Protein AF-A0A835YRD9-F1 (afdb_monomer_lite)

Foldseek 3Di:
DVVVVVVVCVVQVQWDWDQVDPQTDIDGDPQLAFQEKDKAAPPGDDDLVDDDAHQCCVFDVVCVVVRPPSDSVSSVVRNVQSSDPVSVVVTDDDPRIDMHTHHDCPQADPVQCWGCPPVDIDNVCVRNVNDDDDD

InterPro domains:
  IPR013897 Domain of unknown function at the cortex 1 [PF08588] (2-134)

Sequence (135 aa):
LRTGLAVIRRLSPALRDDIPGATPYFMSPLAATVQTLRCDAPGQEVDIASDFTERNAPLHWRFAAAADSGAPAAAAARKRHFNSAAALRECVFAPGAVYTFDFYQHLFDPVSFELQLGVKRLRLADFLNGQPVQV

Organism: NCBI:txid303371

Structure (mmCIF, N/CA/C/O backbone):
data_AF-A0A835YRD9-F1
#
_entry.id   AF-A0A835YRD9-F1
#
loop_
_atom_site.group_PDB
_atom_site.id
_atom_site.type_symbol
_atom_site.label_atom_id
_atom_site.label_alt_id
_atom_site.label_comp_id
_atom_site.label_asym_id
_atom_site.label_entity_id
_atom_site.label_seq_id
_atom_site.pdbx_PDB_ins_code
_atom_site.Cartn_x
_atom_site.Cartn_y
_atom_site.Cartn_z
_atom_site.occupancy
_atom_site.B_iso_or_equiv
_atom_site.auth_seq_id
_atom_site.auth_comp_id
_atom_site.auth_asym_id
_atom_site.auth_atom_id
_atom_site.pdbx_PDB_model_num
ATOM 1 N N . LEU A 1 1 ? -13.140 9.308 21.826 1.00 47.78 1 LEU A N 1
ATOM 2 C CA . LEU A 1 1 ? -13.640 8.741 20.551 1.00 47.78 1 LEU A CA 1
ATOM 3 C C . LEU A 1 1 ? -13.811 9.807 19.463 1.00 47.78 1 LEU A C 1
ATOM 5 O O . LEU A 1 1 ? -12.989 9.827 18.557 1.00 47.78 1 LEU A O 1
ATOM 9 N N . ARG A 1 2 ? -14.762 10.753 19.578 1.00 48.47 2 ARG A N 1
ATOM 10 C CA . ARG A 1 2 ? -15.032 11.782 18.540 1.00 48.47 2 ARG A CA 1
ATOM 11 C C . ARG A 1 2 ? -13.812 12.621 18.113 1.00 48.47 2 ARG A C 1
ATOM 13 O O . ARG A 1 2 ? -13.608 12.833 16.924 1.00 48.47 2 ARG A O 1
ATOM 20 N N . THR A 1 3 ? -12.973 13.046 19.058 1.00 45.59 3 THR A N 1
ATOM 21 C CA . THR A 1 3 ? -11.819 13.923 18.774 1.00 45.59 3 THR A CA 1
ATOM 22 C C . THR A 1 3 ? -10.672 13.202 18.059 1.00 45.59 3 THR A C 1
ATOM 24 O O . THR A 1 3 ? -10.075 13.762 17.148 1.00 45.59 3 THR A O 1
ATOM 27 N N . GLY A 1 4 ? -10.385 11.946 18.424 1.00 47.28 4 GLY A N 1
ATOM 28 C CA . GLY A 1 4 ? -9.352 11.140 17.756 1.00 47.28 4 GLY A CA 1
ATOM 29 C C . GLY A 1 4 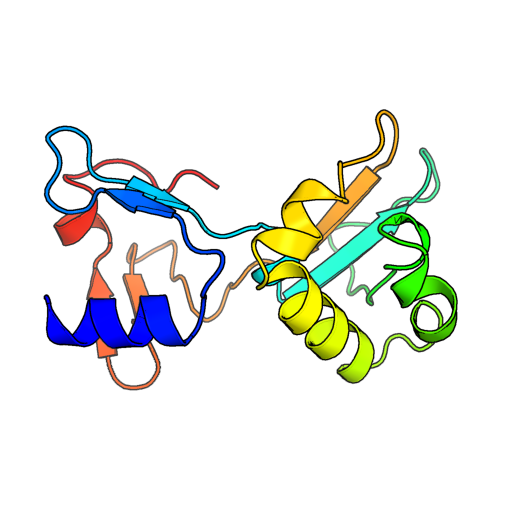? -9.748 10.771 16.328 1.00 47.28 4 GLY A C 1
ATOM 30 O O . GLY A 1 4 ? -8.927 10.829 15.419 1.00 47.28 4 GLY A O 1
ATOM 31 N N . LEU A 1 5 ? -11.036 10.502 16.108 1.00 57.00 5 LEU A N 1
ATOM 32 C CA . LEU A 1 5 ? -11.556 10.190 14.784 1.00 57.00 5 LEU A CA 1
ATOM 33 C C . LEU A 1 5 ? -11.531 11.385 13.830 1.00 57.00 5 LEU A C 1
ATOM 35 O O . LEU A 1 5 ? -11.210 11.236 12.656 1.00 57.00 5 LEU A O 1
ATOM 39 N N . ALA A 1 6 ? -11.805 12.585 14.345 1.00 56.81 6 ALA A N 1
ATOM 40 C CA . ALA A 1 6 ? -11.675 13.816 13.575 1.00 56.81 6 ALA A CA 1
ATOM 41 C C . ALA A 1 6 ? -10.228 14.054 13.104 1.00 56.81 6 ALA A C 1
ATOM 43 O O . ALA A 1 6 ? -10.017 14.533 11.992 1.00 56.81 6 ALA A O 1
ATOM 44 N N . VAL A 1 7 ? -9.231 13.678 13.914 1.00 52.25 7 VAL A N 1
ATOM 45 C CA . VAL A 1 7 ? -7.811 13.748 13.533 1.00 52.25 7 VAL A CA 1
ATOM 46 C C . VAL A 1 7 ? -7.495 12.733 12.435 1.00 52.25 7 VAL A C 1
ATOM 48 O O . VAL A 1 7 ? -6.885 13.102 11.435 1.00 52.25 7 VAL A O 1
ATOM 51 N N . ILE A 1 8 ? -7.967 11.490 12.559 1.00 58.72 8 ILE A N 1
ATOM 52 C CA . ILE A 1 8 ? -7.726 10.446 11.552 1.00 58.72 8 ILE A CA 1
ATOM 53 C C . ILE A 1 8 ? -8.401 10.797 10.215 1.00 58.72 8 ILE A C 1
ATOM 55 O O . ILE A 1 8 ? -7.747 10.746 9.177 1.00 58.72 8 ILE A O 1
ATOM 59 N N . ARG A 1 9 ? -9.659 11.261 10.229 1.00 64.50 9 ARG A N 1
ATOM 60 C CA . ARG A 1 9 ? -10.375 11.737 9.026 1.00 64.50 9 ARG A CA 1
ATOM 61 C C . ARG A 1 9 ? -9.693 12.936 8.360 1.00 64.50 9 ARG A C 1
ATOM 63 O O . ARG A 1 9 ? -9.742 13.081 7.145 1.00 64.50 9 ARG A O 1
ATOM 70 N N . ARG A 1 10 ? -9.036 13.799 9.141 1.00 62.72 10 ARG A N 1
ATOM 71 C CA . ARG A 1 10 ? -8.269 14.939 8.614 1.00 62.72 10 ARG A CA 1
ATOM 72 C C . ARG A 1 10 ? -6.938 14.510 7.991 1.00 62.72 10 ARG A C 1
ATOM 74 O O . ARG A 1 10 ? -6.491 15.140 7.038 1.00 62.72 10 ARG A O 1
ATOM 81 N N . LEU A 1 11 ? -6.312 13.462 8.524 1.00 61.22 11 LEU A N 1
ATOM 82 C CA . LEU A 1 11 ? -5.061 12.901 8.006 1.00 61.22 11 LEU A CA 1
ATOM 83 C C . LEU A 1 11 ? -5.291 11.980 6.804 1.00 61.22 11 LEU A C 1
ATOM 85 O O . LEU A 1 11 ? -4.422 11.883 5.938 1.00 61.22 11 LEU A O 1
ATOM 89 N N . SER A 1 12 ? -6.465 11.354 6.709 1.00 69.12 12 SER A N 1
ATOM 90 C CA . SER A 1 12 ? -6.853 10.535 5.567 1.00 69.12 12 SER A CA 1
ATOM 91 C C . SER A 1 12 ? -8.226 10.926 5.011 1.00 69.12 12 SER A C 1
ATOM 93 O O . SER A 1 12 ? -9.234 10.332 5.379 1.00 69.12 12 SER A O 1
ATOM 95 N N . PRO A 1 13 ? -8.293 11.912 4.095 1.00 75.12 13 PRO A N 1
ATOM 96 C CA . PRO A 1 13 ? -9.543 12.311 3.447 1.00 75.12 13 PRO A CA 1
ATOM 97 C C . PRO A 1 13 ? -10.180 11.209 2.593 1.00 75.12 13 PRO A C 1
ATOM 99 O O . PRO A 1 13 ? -11.364 11.283 2.278 1.00 75.12 13 PRO A O 1
ATOM 102 N N . ALA A 1 14 ? -9.396 10.210 2.180 1.00 79.00 14 ALA A N 1
ATOM 103 C CA . ALA A 1 14 ? -9.886 9.055 1.434 1.00 79.00 14 ALA A CA 1
ATOM 104 C C . ALA A 1 14 ? -10.458 7.938 2.320 1.00 79.00 14 ALA A C 1
ATOM 106 O O . ALA A 1 14 ? -10.951 6.935 1.798 1.00 79.00 14 ALA A O 1
ATOM 107 N N . LEU A 1 15 ? -10.379 8.101 3.638 1.00 76.94 15 LEU A N 1
ATOM 108 C CA . LEU A 1 15 ? -10.911 7.153 4.590 1.00 76.94 15 LEU A CA 1
ATOM 109 C C . LEU A 1 15 ? -12.428 7.000 4.444 1.00 76.94 15 LEU A C 1
ATOM 111 O O . LEU A 1 15 ? -13.162 7.986 4.362 1.00 76.94 15 LEU A O 1
ATOM 115 N N . ARG A 1 16 ? -12.898 5.756 4.487 1.00 77.94 16 ARG A N 1
ATOM 116 C CA . ARG A 1 16 ? -14.316 5.416 4.621 1.00 77.94 16 ARG A CA 1
ATOM 117 C C . ARG A 1 16 ? -14.538 4.752 5.966 1.00 77.94 16 ARG A C 1
ATOM 119 O O . ARG A 1 16 ? -13.829 3.810 6.294 1.00 77.94 16 ARG A O 1
ATOM 126 N N . ASP A 1 17 ? -15.525 5.204 6.723 1.00 74.94 17 ASP A N 1
ATOM 127 C CA . ASP A 1 17 ? -15.824 4.621 8.026 1.00 74.94 17 ASP A CA 1
ATOM 128 C C . ASP A 1 17 ? -17.319 4.704 8.359 1.00 74.94 17 ASP A C 1
ATOM 130 O O . ASP A 1 17 ? -17.990 5.651 7.948 1.00 74.94 17 ASP A O 1
ATOM 134 N N . ASP A 1 18 ? -17.816 3.725 9.112 1.00 73.75 18 ASP A N 1
ATOM 135 C CA . ASP A 1 18 ? -19.139 3.747 9.753 1.00 73.75 18 ASP A CA 1
ATOM 136 C C . ASP A 1 18 ? -19.028 3.265 11.200 1.00 73.75 18 ASP A C 1
ATOM 138 O O . ASP A 1 18 ? -19.591 2.262 11.616 1.00 73.75 18 ASP A O 1
ATOM 142 N N . ILE A 1 19 ? -18.233 3.973 11.993 1.00 66.75 19 ILE A N 1
ATOM 143 C CA . ILE A 1 19 ? -17.941 3.574 13.375 1.00 66.75 19 ILE A CA 1
ATOM 144 C C . ILE A 1 19 ? -19.164 3.556 14.312 1.00 66.75 19 ILE A C 1
ATOM 146 O O . ILE A 1 19 ? -19.184 2.708 15.203 1.00 66.75 19 ILE A O 1
ATOM 150 N N . PRO A 1 20 ? -20.171 4.447 14.195 1.00 69.31 20 PRO A N 1
ATOM 151 C CA . PRO A 1 20 ? -21.369 4.359 15.029 1.00 69.31 20 PRO A CA 1
ATOM 152 C C . PRO A 1 20 ? -22.431 3.388 14.482 1.00 69.31 20 PRO A C 1
ATOM 154 O O . PRO A 1 20 ? -23.469 3.233 15.127 1.00 69.31 20 PRO A O 1
ATOM 157 N N . GLY A 1 21 ? -22.220 2.792 13.304 1.00 71.88 21 GLY A N 1
ATOM 158 C CA . GLY A 1 21 ? -23.165 1.886 12.662 1.00 71.88 21 GLY A CA 1
ATOM 159 C C . GLY A 1 21 ? -23.295 0.532 13.361 1.00 71.88 21 GLY A C 1
ATOM 160 O O . GLY A 1 21 ? -22.486 0.150 14.204 1.00 71.88 21 GLY A O 1
ATOM 161 N N . ALA A 1 22 ? -24.323 -0.230 12.977 1.00 74.06 22 ALA A N 1
ATOM 162 C CA . ALA A 1 22 ? -24.549 -1.585 13.492 1.00 74.06 22 ALA A CA 1
ATOM 163 C C . ALA A 1 22 ? -23.438 -2.575 13.080 1.00 74.06 22 ALA A C 1
ATOM 165 O O . ALA A 1 22 ? -23.234 -3.591 13.742 1.00 74.06 22 ALA A O 1
ATOM 166 N N . THR A 1 23 ? -22.714 -2.265 12.001 1.00 69.69 23 THR A N 1
ATOM 167 C CA . THR A 1 23 ? -21.558 -3.016 11.498 1.00 69.69 23 THR A CA 1
ATOM 168 C C . THR A 1 23 ? -20.377 -2.059 11.337 1.00 69.69 23 THR A C 1
ATOM 170 O O . THR A 1 23 ? -20.170 -1.525 10.242 1.00 69.69 23 THR A O 1
ATOM 173 N N . PRO A 1 24 ? -19.635 -1.779 12.421 1.00 65.31 24 PRO A N 1
ATOM 174 C CA . PRO A 1 24 ? -18.588 -0.778 12.388 1.00 65.31 24 PRO A CA 1
ATOM 175 C C . PRO A 1 24 ? -17.461 -1.182 11.445 1.00 65.31 24 PRO A C 1
ATOM 177 O O . PRO A 1 24 ? -16.935 -2.290 11.530 1.00 65.31 24 PRO A O 1
ATOM 180 N N . TYR A 1 25 ? -17.067 -0.265 10.564 1.00 66.00 25 TYR A N 1
ATOM 181 C CA . TYR A 1 25 ? -15.925 -0.458 9.675 1.00 66.00 25 TYR A CA 1
ATOM 182 C C . TYR A 1 25 ? -15.088 0.810 9.545 1.00 66.00 25 TYR A C 1
ATOM 184 O O . TYR A 1 25 ? -15.551 1.929 9.780 1.00 66.00 25 TYR A O 1
ATOM 192 N N . PHE A 1 26 ? -13.843 0.612 9.127 1.00 68.69 26 PHE A N 1
ATOM 193 C CA . PHE A 1 26 ? -12.888 1.653 8.785 1.00 68.69 26 PHE A CA 1
ATOM 194 C C . PHE A 1 26 ? -12.003 1.119 7.657 1.00 68.69 26 PHE A C 1
ATOM 196 O O . PHE A 1 26 ? -11.381 0.072 7.803 1.00 68.69 26 PHE A O 1
ATOM 203 N N . MET A 1 27 ? -11.959 1.818 6.528 1.00 73.25 27 MET A N 1
ATOM 204 C CA . MET A 1 27 ? -11.244 1.403 5.328 1.00 73.25 27 MET A CA 1
ATOM 205 C C . MET A 1 27 ? -10.449 2.567 4.758 1.00 73.25 27 MET A C 1
ATOM 207 O O . MET A 1 27 ? -11.012 3.594 4.370 1.00 73.25 27 MET A O 1
ATOM 211 N N . SER A 1 28 ? -9.144 2.362 4.639 1.00 79.19 28 SER A N 1
ATOM 212 C CA . SER A 1 28 ? -8.242 3.266 3.932 1.00 79.19 28 SER A CA 1
ATOM 213 C C . SER A 1 28 ? -7.821 2.642 2.605 1.00 79.19 28 SER A C 1
ATOM 215 O O . SER A 1 28 ? -7.691 1.421 2.517 1.00 79.19 28 SER A O 1
ATOM 217 N N . PRO A 1 29 ? -7.545 3.442 1.565 1.00 85.31 29 PRO A N 1
ATOM 218 C CA . PRO A 1 29 ? -6.978 2.905 0.338 1.00 85.31 29 PRO A CA 1
ATOM 219 C C . PRO A 1 29 ? -5.608 2.281 0.616 1.00 85.31 29 PRO A C 1
ATOM 221 O O . PRO A 1 29 ? -4.735 2.924 1.209 1.00 85.31 29 PRO A O 1
ATOM 224 N N . LEU A 1 30 ? -5.392 1.056 0.135 1.00 85.56 30 LEU A N 1
ATOM 225 C CA . LEU A 1 30 ? -4.127 0.331 0.288 1.00 85.56 30 LEU A CA 1
ATOM 226 C C . LEU A 1 30 ? -2.946 1.173 -0.206 1.00 85.56 30 LEU A C 1
ATOM 228 O O . LEU A 1 30 ? -2.007 1.430 0.545 1.00 85.56 30 LEU A O 1
ATOM 232 N N . ALA A 1 31 ? -3.053 1.720 -1.421 1.00 88.06 31 ALA A N 1
ATOM 233 C CA . ALA A 1 31 ? -2.018 2.550 -2.036 1.00 88.06 31 ALA A CA 1
ATOM 234 C C . ALA A 1 31 ? -1.785 3.901 -1.332 1.00 88.06 31 ALA A C 1
ATOM 236 O O . ALA A 1 31 ? -0.795 4.569 -1.623 1.00 88.06 31 ALA A O 1
ATOM 237 N N . ALA A 1 32 ? -2.651 4.309 -0.400 1.00 86.38 32 ALA A N 1
ATOM 238 C CA . ALA A 1 32 ? -2.426 5.467 0.466 1.00 86.38 32 ALA A CA 1
ATOM 239 C C . ALA A 1 32 ? -1.785 5.093 1.814 1.00 86.38 32 ALA A C 1
ATOM 241 O O . ALA A 1 32 ? -1.263 5.963 2.510 1.00 86.38 32 ALA A O 1
ATOM 242 N N . THR A 1 33 ? -1.815 3.809 2.171 1.00 81.81 33 THR A N 1
ATOM 243 C CA . THR A 1 33 ? -1.493 3.318 3.510 1.00 81.81 33 THR A CA 1
ATOM 244 C C . THR A 1 33 ? -0.107 2.665 3.516 1.00 81.81 33 THR A C 1
ATOM 246 O O . THR A 1 33 ? 0.804 3.190 4.152 1.00 81.81 33 THR A O 1
ATOM 249 N N . VAL A 1 34 ? 0.107 1.609 2.728 1.00 86.56 34 VAL A N 1
ATOM 250 C CA . VAL A 1 34 ? 1.336 0.778 2.730 1.00 86.56 34 VAL A CA 1
ATOM 251 C C . VAL A 1 34 ? 2.642 1.583 2.637 1.00 86.56 34 VAL A C 1
ATOM 253 O O . VAL A 1 34 ? 2.705 2.583 1.911 1.00 86.56 34 VAL A O 1
ATOM 256 N N . GLN A 1 35 ? 3.678 1.163 3.372 1.00 85.44 35 GLN A N 1
ATOM 257 C CA . GLN A 1 35 ? 5.028 1.753 3.440 1.00 85.44 35 GLN A CA 1
ATOM 258 C C . GLN A 1 35 ? 5.604 1.883 2.049 1.00 85.44 35 GLN A C 1
ATOM 260 O O . GLN A 1 35 ? 5.830 3.001 1.590 1.00 85.44 35 GLN A O 1
ATOM 265 N N . THR A 1 36 ? 5.718 0.726 1.409 1.00 87.75 36 THR A N 1
ATOM 266 C CA . THR A 1 36 ? 6.281 0.524 0.089 1.00 87.75 36 THR A CA 1
ATOM 267 C C . THR A 1 36 ? 5.233 -0.190 -0.745 1.00 87.75 36 THR A C 1
ATOM 269 O O . THR A 1 36 ? 4.611 -1.139 -0.267 1.00 87.75 36 THR A O 1
ATOM 272 N N . LEU A 1 37 ? 5.008 0.274 -1.973 1.00 89.75 37 LEU A N 1
ATOM 273 C CA . LEU A 1 37 ? 4.175 -0.417 -2.949 1.00 89.75 37 LEU A CA 1
ATOM 274 C C . LEU A 1 37 ? 4.961 -0.621 -4.235 1.00 89.75 37 LEU A C 1
ATOM 276 O O . LEU A 1 37 ? 5.649 0.269 -4.734 1.00 89.75 37 LEU A O 1
ATOM 280 N N . ARG A 1 38 ? 4.824 -1.807 -4.798 1.00 90.06 38 ARG A N 1
ATOM 281 C CA . ARG A 1 38 ? 5.463 -2.192 -6.038 1.00 90.06 38 ARG A CA 1
ATOM 282 C C . ARG A 1 38 ? 4.455 -2.918 -6.913 1.00 90.06 38 ARG A C 1
ATOM 284 O O . ARG A 1 38 ? 3.724 -3.783 -6.444 1.00 90.06 38 ARG A O 1
ATOM 291 N N . CYS A 1 39 ? 4.398 -2.513 -8.176 1.00 91.12 39 CYS A N 1
ATOM 292 C CA . CYS A 1 39 ? 3.599 -3.155 -9.207 1.00 91.12 39 CYS A CA 1
ATOM 293 C C . CYS A 1 39 ? 4.533 -3.739 -10.268 1.00 91.12 39 CYS A C 1
ATOM 295 O O . CYS A 1 39 ? 5.271 -2.993 -10.915 1.00 91.12 39 CYS A O 1
ATOM 297 N N . ASP A 1 40 ? 4.463 -5.050 -10.467 1.00 91.06 40 ASP A N 1
ATOM 298 C CA . ASP A 1 40 ? 5.251 -5.792 -11.447 1.00 91.06 40 ASP A CA 1
ATOM 299 C C . ASP A 1 40 ? 4.342 -6.516 -12.452 1.00 91.06 40 ASP A C 1
ATOM 301 O O . ASP A 1 40 ? 3.156 -6.755 -12.208 1.00 91.06 40 ASP A O 1
ATOM 305 N N . ALA A 1 41 ? 4.908 -6.848 -13.612 1.00 91.50 41 ALA A N 1
ATOM 306 C CA . ALA A 1 41 ? 4.299 -7.814 -14.518 1.00 91.50 41 ALA A CA 1
ATOM 307 C C . ALA A 1 41 ? 4.511 -9.242 -13.970 1.00 91.50 41 ALA A C 1
ATOM 309 O O . ALA A 1 41 ? 5.488 -9.460 -13.251 1.00 91.50 41 ALA A O 1
ATOM 310 N N . PRO A 1 42 ? 3.665 -10.222 -14.331 1.00 94.31 42 PRO A N 1
ATOM 311 C CA . PRO A 1 42 ? 3.863 -11.613 -13.930 1.00 94.31 42 PRO A CA 1
ATOM 312 C C . PRO A 1 42 ? 5.245 -12.140 -14.328 1.00 94.31 42 PRO A C 1
ATOM 314 O O . PRO A 1 42 ? 5.678 -11.957 -15.468 1.00 94.31 42 PRO A O 1
ATOM 317 N N . GLY A 1 43 ? 5.924 -12.803 -13.395 1.00 94.00 43 GLY A N 1
ATOM 318 C CA . GLY A 1 43 ? 7.291 -13.300 -13.548 1.00 94.00 43 GLY A CA 1
ATOM 319 C C . GLY A 1 43 ? 8.377 -12.243 -13.321 1.00 94.00 43 GLY A C 1
ATOM 320 O O . GLY A 1 43 ? 9.555 -12.545 -13.500 1.00 94.00 43 GLY A O 1
ATOM 321 N N . GLN A 1 44 ? 8.007 -11.009 -12.962 1.00 92.00 44 GLN A N 1
ATOM 322 C CA . GLN A 1 44 ? 8.935 -9.929 -12.596 1.00 92.00 44 GLN A CA 1
ATOM 323 C C . GLN A 1 44 ? 8.757 -9.461 -11.148 1.00 92.00 44 GLN A C 1
ATOM 325 O O . GLN A 1 44 ? 9.340 -8.446 -10.759 1.00 92.00 44 GLN A O 1
ATOM 330 N N . GLU A 1 45 ? 7.928 -10.156 -10.372 1.00 91.75 45 GLU A N 1
ATOM 331 C CA . GLU A 1 45 ? 7.737 -9.884 -8.957 1.00 91.75 45 GLU A CA 1
ATOM 332 C C . GLU A 1 45 ? 9.041 -10.012 -8.164 1.00 91.75 45 GLU A C 1
ATOM 334 O O . GLU A 1 45 ? 9.908 -10.842 -8.442 1.00 91.75 45 GLU A O 1
ATOM 339 N N . VAL A 1 46 ? 9.173 -9.154 -7.155 1.00 90.75 46 VAL A N 1
ATOM 340 C CA . VAL A 1 46 ? 10.258 -9.239 -6.178 1.00 90.75 46 VAL A CA 1
ATOM 341 C C . VAL A 1 46 ? 9.986 -10.353 -5.164 1.00 90.75 46 VAL A C 1
ATOM 343 O O . VAL A 1 46 ? 8.831 -10.650 -4.853 1.00 90.75 46 VAL A O 1
ATOM 346 N N . ASP A 1 47 ? 11.049 -10.936 -4.610 1.00 90.69 47 ASP A N 1
ATOM 347 C CA . ASP A 1 47 ? 10.938 -11.839 -3.466 1.00 90.69 47 ASP A CA 1
ATOM 348 C C . ASP A 1 47 ? 10.410 -11.074 -2.242 1.00 90.69 47 ASP A C 1
ATOM 350 O O . ASP A 1 47 ? 11.014 -10.096 -1.797 1.00 90.69 47 ASP A O 1
ATOM 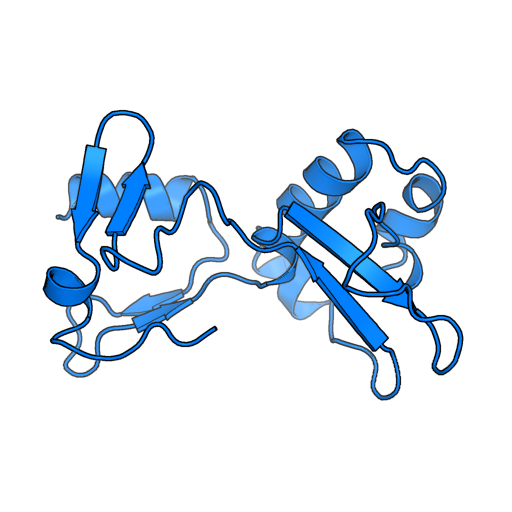354 N N . ILE A 1 48 ? 9.291 -11.536 -1.681 1.00 87.19 48 ILE A N 1
ATOM 355 C CA . ILE A 1 48 ? 8.646 -10.931 -0.508 1.00 87.19 48 ILE A CA 1
ATOM 356 C C . ILE A 1 48 ? 9.502 -11.020 0.762 1.00 87.19 48 ILE A C 1
ATOM 358 O O . ILE A 1 48 ? 9.251 -10.281 1.710 1.00 87.19 48 ILE A O 1
ATOM 362 N N . ALA A 1 49 ? 10.488 -11.923 0.802 1.00 87.00 49 ALA A N 1
ATOM 363 C CA . ALA A 1 49 ? 11.436 -12.032 1.907 1.00 87.00 49 ALA A CA 1
ATOM 364 C C . ALA A 1 49 ? 12.614 -11.048 1.790 1.00 87.00 49 ALA A C 1
ATOM 366 O O . ALA A 1 49 ? 13.442 -10.976 2.698 1.00 87.00 49 ALA A O 1
ATOM 367 N N . SER A 1 50 ? 12.704 -10.306 0.682 1.00 85.62 50 SER A N 1
ATOM 368 C CA . SER A 1 50 ? 13.762 -9.331 0.427 1.00 85.62 50 SER A CA 1
ATOM 369 C C . SER A 1 50 ? 13.290 -7.894 0.642 1.00 85.62 50 SER A C 1
ATOM 371 O O . SER A 1 50 ? 12.102 -7.584 0.537 1.00 85.62 50 SER A O 1
ATOM 373 N N . ASP A 1 51 ? 14.238 -6.994 0.903 1.00 84.62 51 ASP A N 1
ATOM 374 C CA . ASP A 1 51 ? 13.962 -5.562 0.870 1.00 84.62 51 ASP A CA 1
ATOM 375 C C . ASP A 1 51 ? 13.645 -5.125 -0.564 1.00 84.62 51 ASP A C 1
ATOM 377 O O . ASP A 1 51 ? 14.359 -5.459 -1.514 1.00 84.62 51 ASP A O 1
ATOM 381 N N . PHE A 1 52 ? 12.599 -4.317 -0.727 1.00 86.62 52 PHE A N 1
ATOM 382 C CA . PHE A 1 52 ? 12.219 -3.781 -2.028 1.00 86.62 52 PHE A CA 1
ATOM 383 C C . PHE A 1 52 ? 11.856 -2.303 -1.956 1.00 86.62 52 PHE A C 1
ATOM 385 O O . PHE A 1 52 ? 11.502 -1.754 -0.912 1.00 86.62 52 PHE A O 1
ATOM 392 N N . THR A 1 53 ? 11.959 -1.646 -3.107 1.00 86.94 53 THR A N 1
ATOM 393 C CA . THR A 1 53 ? 11.672 -0.224 -3.278 1.00 86.94 53 THR A CA 1
ATOM 394 C C . THR A 1 53 ? 10.403 -0.009 -4.097 1.00 86.94 53 THR A C 1
ATOM 396 O O . THR A 1 53 ? 9.895 -0.911 -4.770 1.00 86.94 53 THR A O 1
ATOM 399 N N . GLU A 1 54 ? 9.879 1.213 -4.022 1.00 87.50 54 GLU A N 1
ATOM 400 C CA . GLU A 1 54 ? 8.686 1.640 -4.751 1.00 87.50 54 GLU A CA 1
ATOM 401 C C . GLU A 1 54 ? 8.807 1.392 -6.263 1.00 87.50 54 GLU A C 1
ATOM 403 O O . GLU A 1 54 ? 9.806 1.768 -6.873 1.00 87.50 54 GLU A O 1
ATOM 408 N N . ARG A 1 55 ? 7.746 0.860 -6.885 1.00 87.94 55 ARG A N 1
ATOM 409 C CA . ARG A 1 55 ? 7.598 0.802 -8.352 1.00 87.94 55 ARG A CA 1
ATOM 410 C C . ARG A 1 55 ? 6.171 1.161 -8.743 1.00 87.94 55 ARG A C 1
ATOM 412 O O . ARG A 1 55 ? 5.301 0.303 -8.882 1.00 87.94 55 ARG A O 1
ATOM 419 N N . ASN A 1 56 ? 5.947 2.460 -8.918 1.00 86.12 56 ASN A N 1
ATOM 420 C CA . ASN A 1 56 ? 4.602 3.028 -9.039 1.00 86.12 56 ASN A CA 1
ATOM 421 C C . ASN A 1 56 ? 4.204 3.443 -10.455 1.00 86.12 56 ASN A C 1
ATOM 423 O O . ASN A 1 56 ? 3.025 3.710 -10.672 1.00 86.12 56 ASN A O 1
ATOM 427 N N . ALA A 1 57 ? 5.136 3.498 -11.417 1.00 83.88 57 ALA A N 1
ATOM 428 C CA . ALA A 1 57 ? 4.813 3.829 -12.814 1.00 83.88 57 ALA A CA 1
ATOM 429 C C . ALA A 1 57 ? 3.628 3.015 -13.351 1.00 83.88 57 ALA A C 1
ATOM 431 O O . ALA A 1 57 ? 2.732 3.621 -13.940 1.00 83.88 57 ALA A O 1
ATOM 432 N N . PRO A 1 58 ? 3.560 1.688 -13.112 1.00 84.06 58 PRO A N 1
ATOM 433 C CA . PRO A 1 58 ? 2.457 0.890 -13.635 1.00 84.06 58 PRO A CA 1
ATOM 434 C C . PRO A 1 58 ? 1.115 1.146 -12.932 1.00 84.06 58 PRO A C 1
ATOM 436 O O . PRO A 1 58 ? 0.076 0.789 -13.473 1.00 84.06 58 PRO A O 1
ATOM 439 N N . LEU A 1 59 ? 1.109 1.771 -11.745 1.00 80.75 59 LEU A N 1
ATOM 440 C CA . LEU A 1 59 ? -0.127 2.103 -11.027 1.00 80.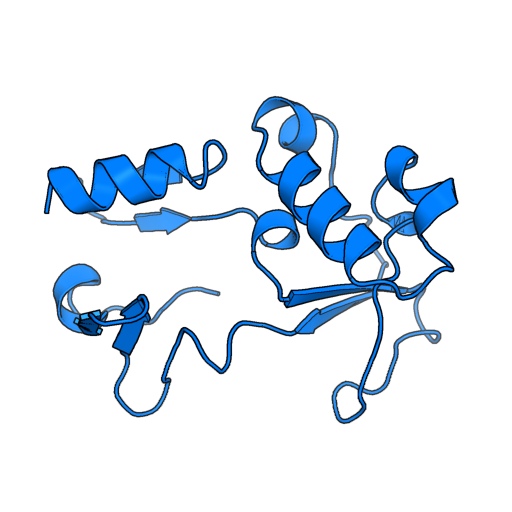75 59 LEU A CA 1
ATOM 441 C C . LEU A 1 59 ? -0.857 3.287 -11.655 1.00 80.75 59 LEU A C 1
ATOM 443 O O . LEU A 1 59 ? -2.084 3.321 -11.658 1.00 80.75 59 LEU A O 1
ATOM 447 N N . HIS A 1 60 ? -0.111 4.299 -12.106 1.00 82.00 60 HIS A N 1
ATOM 448 C CA . HIS A 1 60 ? -0.683 5.516 -12.666 1.00 82.00 60 HIS A CA 1
ATOM 449 C C . HIS A 1 60 ? 0.379 6.346 -13.398 1.00 82.00 60 HIS A C 1
ATOM 451 O O . HIS A 1 60 ? 1.496 6.518 -12.905 1.00 82.00 60 HIS A O 1
ATOM 457 N N . TRP A 1 61 ? 0.002 6.973 -14.520 1.00 81.19 61 TRP A N 1
ATOM 458 C CA . TRP A 1 61 ? 0.911 7.766 -15.364 1.00 81.19 61 TRP A CA 1
ATOM 459 C C . TRP A 1 61 ? 1.639 8.887 -14.606 1.00 81.19 61 TRP A C 1
ATOM 461 O O . TRP A 1 61 ? 2.782 9.210 -14.919 1.00 81.19 61 TRP A O 1
ATOM 471 N N . ARG A 1 62 ? 1.018 9.451 -13.557 1.00 81.62 62 ARG A N 1
ATOM 472 C CA . ARG A 1 62 ? 1.640 10.485 -12.702 1.00 81.62 62 ARG A CA 1
ATOM 473 C C . ARG A 1 62 ? 2.907 10.017 -11.991 1.00 81.62 62 ARG A C 1
ATOM 475 O O . ARG A 1 62 ? 3.690 10.856 -11.558 1.00 81.62 62 ARG A O 1
ATOM 482 N N . PHE A 1 63 ? 3.109 8.712 -11.857 1.00 81.94 63 PHE A N 1
ATOM 483 C CA . PHE A 1 63 ? 4.301 8.158 -11.230 1.00 81.94 63 PHE A CA 1
ATOM 484 C C . PHE A 1 63 ? 5.359 7.722 -12.237 1.00 81.94 63 PHE A C 1
ATOM 486 O O . PHE A 1 63 ? 6.436 7.332 -11.803 1.00 81.94 63 PHE A O 1
ATOM 493 N N . ALA A 1 64 ? 5.110 7.835 -13.548 1.00 76.38 64 ALA A N 1
ATOM 494 C CA . ALA A 1 64 ? 6.057 7.426 -14.586 1.00 76.38 64 ALA A CA 1
ATOM 495 C C . ALA A 1 64 ? 7.450 8.056 -14.403 1.00 76.38 64 ALA A C 1
ATOM 497 O O . ALA A 1 64 ? 8.452 7.369 -14.531 1.00 76.38 64 ALA A O 1
ATOM 498 N N . ALA A 1 65 ? 7.512 9.334 -14.012 1.00 66.31 65 ALA A N 1
ATOM 499 C CA . ALA A 1 65 ? 8.773 10.045 -13.782 1.00 66.31 65 ALA A CA 1
ATOM 500 C C . ALA A 1 65 ? 9.428 9.760 -12.413 1.00 66.31 65 ALA A C 1
ATOM 502 O O . ALA A 1 65 ? 10.609 10.034 -12.229 1.00 66.31 65 ALA A O 1
ATOM 503 N N . ALA A 1 66 ? 8.670 9.247 -11.438 1.00 60.59 66 ALA A N 1
ATOM 504 C CA . ALA A 1 66 ? 9.151 8.982 -10.077 1.00 60.59 66 ALA A CA 1
ATOM 505 C C . ALA A 1 66 ? 9.513 7.503 -9.840 1.00 60.59 66 ALA A C 1
ATOM 507 O O . ALA A 1 66 ? 10.147 7.181 -8.832 1.00 60.59 66 ALA A O 1
ATOM 508 N N . ALA A 1 67 ? 9.089 6.621 -10.747 1.00 56.06 67 ALA A N 1
ATOM 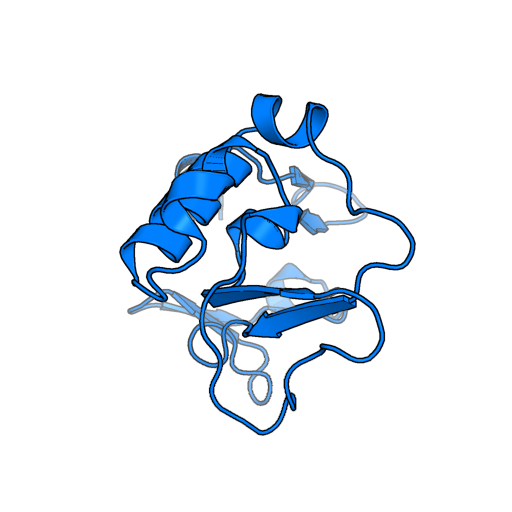509 C CA . ALA A 1 67 ? 9.061 5.174 -10.570 1.00 56.06 67 ALA A CA 1
ATOM 510 C C . ALA A 1 67 ? 10.422 4.493 -10.451 1.00 56.06 67 ALA A C 1
ATOM 512 O O . ALA A 1 67 ? 10.471 3.404 -9.892 1.00 56.06 67 ALA A O 1
ATOM 513 N N . ASP A 1 68 ? 11.496 5.142 -10.901 1.00 53.03 68 ASP A N 1
ATOM 514 C CA . ASP A 1 68 ? 12.824 4.522 -10.962 1.00 53.03 68 ASP A CA 1
ATOM 515 C C . ASP A 1 68 ? 13.791 5.045 -9.893 1.00 53.03 68 ASP A C 1
ATOM 517 O O . ASP A 1 68 ? 14.946 4.635 -9.831 1.00 53.03 68 ASP A O 1
ATOM 521 N N . SER A 1 69 ? 13.340 5.956 -9.025 1.00 56.47 69 SER A N 1
ATOM 522 C CA . SER A 1 69 ? 14.230 6.576 -8.034 1.00 56.47 69 SER A CA 1
ATOM 523 C C . SER A 1 69 ? 14.396 5.762 -6.748 1.00 56.47 69 SER A C 1
ATOM 525 O O . SER A 1 69 ? 15.311 6.045 -5.978 1.00 56.47 69 SER A O 1
ATOM 527 N N . GLY A 1 70 ? 13.488 4.815 -6.461 1.00 57.03 70 GLY A N 1
ATOM 528 C CA . GLY A 1 70 ? 13.434 4.084 -5.185 1.00 57.03 70 GLY A CA 1
ATOM 529 C C . GLY A 1 70 ? 13.344 4.983 -3.939 1.00 57.03 70 GLY A C 1
ATOM 530 O O . GLY A 1 70 ? 13.490 4.508 -2.816 1.00 57.03 70 GLY A O 1
ATOM 531 N N . ALA A 1 71 ? 13.136 6.290 -4.121 1.00 60.47 71 ALA A N 1
ATOM 532 C CA . ALA A 1 71 ? 13.329 7.284 -3.082 1.00 60.47 71 ALA A CA 1
ATOM 533 C C . ALA A 1 71 ? 12.098 7.380 -2.164 1.00 60.47 71 ALA A C 1
ATOM 535 O O . ALA A 1 71 ? 10.966 7.284 -2.646 1.00 60.47 71 ALA A O 1
ATOM 536 N N . PRO A 1 72 ? 12.269 7.715 -0.871 1.00 60.25 72 PRO A N 1
ATOM 537 C CA . PRO A 1 72 ? 11.158 8.009 0.046 1.00 60.25 72 PRO A CA 1
ATOM 538 C C . PRO A 1 72 ? 10.163 9.059 -0.487 1.00 60.25 72 PRO A C 1
ATOM 540 O O . PRO A 1 72 ? 8.979 9.050 -0.144 1.00 60.25 72 PRO A O 1
ATOM 543 N N . ALA A 1 73 ? 10.626 9.946 -1.374 1.00 66.00 73 ALA A N 1
ATOM 544 C CA . ALA A 1 73 ? 9.790 10.913 -2.075 1.00 66.00 73 ALA A CA 1
ATOM 545 C C . ALA A 1 73 ? 8.715 10.254 -2.966 1.00 66.00 73 ALA A C 1
ATOM 547 O O . ALA A 1 73 ? 7.606 10.782 -3.064 1.00 66.00 73 ALA A O 1
ATOM 548 N N . ALA A 1 74 ? 9.000 9.091 -3.565 1.00 80.88 74 ALA A N 1
ATOM 549 C CA . ALA A 1 74 ? 8.047 8.346 -4.387 1.00 80.88 74 ALA A CA 1
ATOM 550 C C . ALA A 1 74 ? 6.898 7.776 -3.538 1.00 80.88 74 ALA A C 1
ATOM 552 O O . ALA A 1 74 ? 5.732 7.927 -3.910 1.00 80.88 74 ALA A O 1
ATOM 553 N N . ALA A 1 75 ? 7.210 7.220 -2.362 1.00 85.75 75 ALA A N 1
ATOM 554 C CA . ALA A 1 75 ? 6.218 6.738 -1.402 1.00 85.75 75 ALA A CA 1
ATOM 555 C C . ALA A 1 75 ? 5.317 7.879 -0.906 1.00 85.75 75 ALA A C 1
ATOM 557 O O . ALA A 1 75 ? 4.091 7.778 -0.928 1.00 85.75 75 ALA A O 1
ATOM 558 N N . ALA A 1 76 ? 5.909 9.010 -0.505 1.00 85.38 76 ALA A N 1
ATOM 559 C CA . ALA A 1 76 ? 5.157 10.171 -0.031 1.00 85.38 76 ALA A CA 1
ATOM 560 C C . ALA A 1 76 ? 4.239 10.759 -1.119 1.00 85.38 76 ALA A C 1
ATOM 562 O O . ALA A 1 76 ? 3.076 11.074 -0.847 1.00 85.38 76 ALA A O 1
ATOM 563 N N . ALA A 1 77 ? 4.730 10.871 -2.358 1.00 86.94 77 ALA A N 1
ATOM 564 C CA . ALA A 1 77 ? 3.943 11.339 -3.496 1.00 86.94 77 ALA A CA 1
ATOM 565 C C . ALA A 1 77 ? 2.775 10.392 -3.808 1.00 86.94 77 ALA A C 1
ATOM 567 O O . ALA A 1 77 ? 1.641 10.854 -3.967 1.00 86.94 77 ALA A O 1
ATOM 568 N N . ARG A 1 78 ? 3.030 9.074 -3.819 1.00 90.56 78 ARG A N 1
ATOM 569 C CA . ARG A 1 78 ? 2.004 8.033 -3.971 1.00 90.56 78 ARG A CA 1
ATOM 570 C C . ARG A 1 78 ? 0.926 8.166 -2.902 1.00 90.56 78 ARG A C 1
ATOM 572 O O . ARG A 1 78 ? -0.251 8.311 -3.235 1.00 90.56 78 ARG A O 1
ATOM 579 N N . LYS A 1 79 ? 1.329 8.173 -1.628 1.00 88.62 79 LYS A N 1
ATOM 580 C CA . LYS A 1 79 ? 0.408 8.265 -0.491 1.00 88.62 79 LYS A CA 1
ATOM 581 C C . LYS A 1 79 ? -0.454 9.516 -0.577 1.00 88.62 79 LYS A C 1
ATOM 583 O O . LYS A 1 79 ? -1.671 9.429 -0.461 1.00 88.62 79 LYS A O 1
ATOM 588 N N . ARG A 1 80 ? 0.151 10.674 -0.858 1.00 88.62 80 ARG A N 1
ATOM 589 C CA . ARG A 1 80 ? -0.578 11.940 -1.012 1.00 88.62 80 ARG A CA 1
ATOM 590 C C . ARG A 1 80 ? -1.588 11.895 -2.157 1.00 88.62 80 ARG A C 1
ATOM 592 O O . ARG A 1 80 ? -2.686 12.417 -1.998 1.00 88.62 80 ARG A O 1
ATOM 599 N N . HIS A 1 81 ? -1.225 11.303 -3.293 1.00 89.19 81 HIS A N 1
ATOM 600 C CA . HIS A 1 81 ? -2.114 11.210 -4.447 1.00 89.19 81 HIS A CA 1
ATOM 601 C C . HIS A 1 81 ? -3.323 10.315 -4.159 1.00 89.19 81 HIS A C 1
ATOM 603 O O . HIS A 1 81 ? -4.456 10.747 -4.352 1.00 89.19 81 HIS A O 1
ATOM 609 N N . PHE A 1 82 ? -3.093 9.106 -3.642 1.00 89.12 82 PHE A N 1
ATOM 610 C CA . PHE A 1 82 ? -4.166 8.150 -3.362 1.00 89.12 82 PHE A CA 1
ATOM 611 C C . PHE A 1 82 ? -4.968 8.471 -2.099 1.00 89.12 82 PHE A C 1
ATOM 613 O O . PHE A 1 82 ? -6.063 7.946 -1.919 1.00 89.12 82 PHE A O 1
ATOM 620 N N . ASN A 1 83 ? -4.502 9.401 -1.265 1.00 88.38 83 ASN A N 1
ATOM 621 C CA . ASN A 1 83 ? -5.280 9.981 -0.172 1.00 88.38 83 ASN A CA 1
ATOM 622 C C . ASN A 1 83 ? -6.269 11.069 -0.656 1.00 88.38 83 ASN A C 1
ATOM 624 O O . ASN A 1 83 ? -6.528 12.055 0.034 1.00 88.38 83 ASN A O 1
ATOM 628 N N . SER A 1 84 ? -6.807 10.901 -1.869 1.00 88.12 84 SER A N 1
ATOM 629 C CA . SER A 1 84 ? -7.792 11.772 -2.508 1.00 88.12 84 SER A CA 1
ATOM 630 C C . SER A 1 84 ? -8.908 10.935 -3.122 1.00 88.12 84 SER A C 1
ATOM 632 O O . SER A 1 84 ? -8.672 10.109 -4.002 1.00 88.12 84 SER A O 1
ATOM 634 N N . ALA A 1 85 ? -10.152 11.198 -2.716 1.00 84.06 85 ALA A N 1
ATOM 635 C CA . ALA A 1 85 ? -11.321 10.518 -3.271 1.00 84.06 85 ALA A CA 1
ATOM 636 C C . ALA A 1 85 ? -11.487 10.738 -4.786 1.00 84.06 85 ALA A C 1
ATOM 638 O O . ALA A 1 85 ? -12.073 9.895 -5.456 1.00 84.06 85 ALA A O 1
ATOM 639 N N . ALA A 1 86 ? -10.993 11.855 -5.332 1.00 86.81 86 ALA A N 1
ATOM 640 C CA . ALA A 1 86 ? -11.005 12.097 -6.773 1.00 86.81 86 ALA A CA 1
ATOM 641 C C . ALA A 1 86 ? -10.013 11.177 -7.498 1.00 86.81 86 ALA A C 1
ATOM 643 O O . ALA A 1 86 ? -10.410 10.464 -8.411 1.00 86.81 86 ALA A O 1
ATOM 644 N N . ALA A 1 87 ? -8.766 11.105 -7.018 1.00 86.19 87 ALA A N 1
ATOM 645 C CA . ALA A 1 87 ? -7.736 10.246 -7.604 1.00 86.19 87 ALA A CA 1
ATOM 646 C C . ALA A 1 87 ? -8.135 8.762 -7.585 1.00 86.19 87 ALA A C 1
ATOM 648 O O . ALA A 1 87 ? -7.924 8.044 -8.556 1.00 86.19 87 ALA A O 1
ATOM 649 N N . LEU A 1 88 ? -8.779 8.306 -6.505 1.00 86.19 88 LEU A N 1
ATOM 650 C CA . LEU A 1 88 ? -9.243 6.920 -6.386 1.00 86.19 88 LEU A CA 1
ATOM 651 C C . LEU A 1 88 ? -10.347 6.546 -7.376 1.00 86.19 88 LEU A C 1
ATOM 653 O O . LEU A 1 88 ? -10.508 5.370 -7.667 1.00 86.19 88 LEU A O 1
ATOM 657 N N . ARG A 1 89 ? -11.122 7.515 -7.877 1.00 86.12 89 ARG A N 1
ATOM 658 C CA . ARG A 1 89 ? -12.133 7.253 -8.914 1.00 86.12 89 ARG A CA 1
ATOM 659 C C . ARG A 1 89 ? -11.512 7.086 -10.299 1.00 86.12 89 ARG A C 1
ATOM 661 O O . ARG A 1 89 ? -12.136 6.485 -11.162 1.00 86.12 89 ARG A O 1
ATOM 668 N N . GLU A 1 90 ? -10.311 7.621 -10.502 1.00 84.44 90 GLU A N 1
ATOM 669 C CA . GLU A 1 90 ? -9.576 7.572 -11.772 1.00 84.44 90 GLU A CA 1
ATOM 670 C C . GLU A 1 90 ? -8.668 6.337 -11.879 1.00 84.44 90 GLU A C 1
ATOM 672 O O . GLU A 1 90 ? -8.159 6.042 -12.958 1.00 84.44 90 GLU A O 1
ATOM 677 N N . CYS A 1 91 ? -8.451 5.615 -10.775 1.00 81.56 91 CYS A N 1
ATOM 678 C CA . CYS A 1 91 ? -7.476 4.532 -10.697 1.00 81.56 91 CYS A CA 1
ATOM 679 C C . CYS A 1 91 ? -8.144 3.201 -10.352 1.00 81.56 91 CYS A C 1
ATOM 681 O O . CYS A 1 91 ? -8.931 3.108 -9.412 1.00 81.56 91 CYS A O 1
ATOM 683 N N . VAL A 1 92 ? -7.755 2.150 -11.067 1.00 84.38 92 VAL A N 1
ATOM 684 C CA . VAL A 1 92 ? -8.129 0.762 -10.780 1.00 84.38 92 VAL A CA 1
ATOM 685 C C . VAL A 1 92 ? -6.876 -0.102 -10.789 1.00 84.38 92 VAL A C 1
ATOM 687 O O . VAL A 1 92 ? -5.927 0.188 -11.517 1.00 84.38 92 VAL A O 1
ATOM 690 N N . PHE A 1 93 ? -6.864 -1.164 -9.986 1.00 87.31 93 PHE A N 1
ATOM 691 C CA . PHE A 1 93 ? -5.808 -2.165 -10.083 1.00 87.31 93 PHE A CA 1
ATOM 692 C C . PHE A 1 93 ? -5.942 -2.917 -11.408 1.00 87.31 93 PHE A C 1
ATOM 694 O O . PHE A 1 93 ? -7.027 -3.376 -11.770 1.00 87.31 93 PHE A O 1
ATOM 701 N N . ALA A 1 94 ? -4.836 -3.000 -12.140 1.00 87.38 94 ALA A N 1
ATOM 702 C CA . ALA A 1 94 ? -4.773 -3.663 -13.426 1.00 87.38 94 ALA A CA 1
ATOM 703 C C . ALA A 1 94 ? -4.875 -5.186 -13.224 1.00 87.38 94 ALA A C 1
ATOM 705 O O . ALA A 1 94 ? -4.092 -5.757 -12.457 1.00 87.38 94 ALA A O 1
ATOM 706 N N . PRO A 1 95 ? -5.808 -5.869 -13.908 1.00 89.88 95 PRO A N 1
ATOM 707 C CA . PRO A 1 95 ? -5.860 -7.323 -13.895 1.00 89.88 95 PRO A CA 1
ATOM 708 C C . PRO A 1 95 ? -4.552 -7.914 -14.424 1.00 89.88 95 PRO A C 1
ATOM 710 O O . PRO A 1 95 ? -4.001 -7.428 -15.410 1.00 89.88 95 PRO A O 1
ATOM 713 N N . GLY A 1 96 ? -4.067 -8.975 -13.780 1.00 88.94 96 GLY A N 1
ATOM 714 C CA . GLY A 1 96 ? -2.843 -9.659 -14.195 1.00 88.94 96 GLY A CA 1
ATOM 715 C C . GLY A 1 96 ? -1.545 -8.942 -13.820 1.00 88.94 96 GLY A C 1
ATOM 716 O O . GLY A 1 96 ? -0.489 -9.438 -14.179 1.00 88.94 96 GLY A O 1
ATOM 717 N N . ALA A 1 97 ? -1.587 -7.819 -13.100 1.00 91.25 97 ALA A N 1
ATOM 718 C CA . ALA A 1 97 ? -0.403 -7.270 -12.446 1.00 91.25 97 ALA A CA 1
ATOM 719 C C . ALA A 1 97 ? -0.176 -7.931 -11.076 1.00 91.25 97 ALA A C 1
ATOM 721 O O . ALA A 1 97 ? -1.130 -8.351 -10.414 1.00 91.25 97 ALA A O 1
ATOM 722 N N . VAL A 1 98 ? 1.084 -7.993 -10.640 1.00 93.94 98 VAL A N 1
ATOM 723 C CA . VAL A 1 98 ? 1.464 -8.464 -9.303 1.00 93.94 98 VAL A CA 1
ATOM 724 C C . VAL A 1 98 ? 1.756 -7.258 -8.417 1.00 93.94 98 VAL A C 1
ATOM 726 O O . VAL A 1 98 ? 2.557 -6.392 -8.773 1.00 93.94 98 VAL A O 1
ATOM 729 N N . TYR A 1 99 ? 1.086 -7.192 -7.267 1.00 92.56 99 TYR A N 1
ATOM 730 C CA . TYR A 1 99 ? 1.218 -6.102 -6.305 1.00 92.56 99 TYR A CA 1
ATOM 731 C C . TYR A 1 99 ? 1.912 -6.597 -5.042 1.00 92.56 99 TYR A C 1
ATOM 733 O O . TYR A 1 99 ? 1.314 -7.329 -4.256 1.00 92.56 99 TYR A O 1
ATOM 741 N N . THR A 1 100 ? 3.145 -6.148 -4.829 1.00 92.25 100 THR A N 1
ATOM 742 C CA . THR A 1 100 ? 3.904 -6.419 -3.605 1.00 92.25 100 THR A CA 1
ATOM 743 C C . THR A 1 100 ? 3.918 -5.165 -2.747 1.00 92.25 100 THR A C 1
ATOM 745 O O . THR A 1 100 ? 4.197 -4.065 -3.233 1.00 92.25 100 THR A O 1
ATOM 748 N N . PHE A 1 101 ? 3.585 -5.300 -1.468 1.00 90.19 101 PHE A N 1
ATOM 749 C CA . PHE A 1 101 ? 3.542 -4.173 -0.550 1.00 90.19 101 PHE A CA 1
ATOM 750 C C . PHE A 1 101 ? 4.043 -4.550 0.835 1.00 90.19 101 PHE A C 1
ATOM 752 O O . PHE A 1 101 ? 3.899 -5.687 1.273 1.00 90.19 101 PHE A O 1
ATOM 759 N N . ASP A 1 102 ? 4.618 -3.561 1.511 1.00 85.69 102 ASP A N 1
ATOM 760 C CA . ASP A 1 102 ? 5.006 -3.663 2.911 1.00 85.69 102 ASP A CA 1
ATOM 761 C C . ASP A 1 102 ? 3.988 -2.895 3.754 1.00 85.69 102 ASP A C 1
ATOM 763 O O . ASP A 1 102 ? 3.609 -1.761 3.430 1.00 85.69 102 ASP A O 1
ATOM 767 N N . PHE A 1 103 ? 3.512 -3.538 4.815 1.00 76.44 103 PHE A N 1
ATOM 768 C CA . PHE A 1 103 ? 2.461 -3.029 5.677 1.00 76.44 103 PHE A CA 1
ATOM 769 C C . PHE A 1 103 ? 2.884 -3.032 7.150 1.00 76.44 103 PHE A C 1
ATOM 771 O O . PHE A 1 103 ? 2.969 -4.063 7.806 1.00 76.44 103 PHE A O 1
ATOM 778 N N . TYR A 1 104 ? 3.076 -1.819 7.664 1.00 62.66 104 TYR A N 1
ATOM 779 C CA . TYR A 1 104 ? 2.946 -1.339 9.040 1.00 62.66 104 TYR A CA 1
ATOM 780 C C . TYR A 1 104 ? 3.250 -2.326 10.179 1.00 62.66 104 TYR A C 1
ATOM 782 O O . TYR A 1 104 ? 2.529 -2.341 11.176 1.00 62.66 104 TYR A O 1
ATOM 790 N N . GLN A 1 105 ? 4.395 -3.010 10.140 1.00 56.00 105 GLN A N 1
ATOM 791 C CA . GLN A 1 105 ? 4.895 -3.778 11.294 1.00 56.00 105 GLN A CA 1
ATOM 792 C C . GLN A 1 105 ? 5.098 -2.931 12.573 1.00 56.00 105 GLN A C 1
ATOM 794 O O . GLN A 1 105 ? 5.134 -3.470 13.671 1.00 56.00 105 GLN A O 1
ATOM 799 N N . HIS A 1 106 ? 5.239 -1.603 12.460 1.00 60.12 106 HIS A N 1
ATOM 800 C CA . HIS A 1 106 ? 5.515 -0.702 13.593 1.00 60.12 106 HIS A CA 1
ATOM 801 C C . HIS A 1 106 ? 4.284 0.042 14.133 1.00 60.12 106 HIS A C 1
ATOM 803 O O . HIS A 1 106 ? 4.311 0.490 15.276 1.00 60.12 106 HIS A O 1
ATOM 809 N N . LEU A 1 107 ? 3.216 0.204 13.339 1.00 62.56 107 LEU A N 1
ATOM 810 C CA . LEU A 1 107 ? 1.961 0.788 13.837 1.00 62.56 107 LEU A CA 1
ATOM 811 C C . LEU A 1 107 ? 0.974 -0.278 14.289 1.00 62.56 107 LEU A C 1
ATOM 813 O O . LEU A 1 107 ? 0.098 0.058 15.067 1.00 62.56 107 LEU A O 1
ATOM 817 N N . PHE A 1 108 ? 1.074 -1.514 13.811 1.00 70.12 108 PHE A N 1
ATOM 818 C CA . PHE A 1 108 ? 0.203 -2.602 14.225 1.00 70.12 108 PHE A CA 1
ATOM 819 C C . PHE A 1 108 ? 1.051 -3.696 14.859 1.00 70.12 108 PHE A C 1
ATOM 821 O O . PHE A 1 108 ? 1.914 -4.272 14.206 1.00 70.12 108 PHE A O 1
ATOM 828 N N . ASP A 1 109 ? 0.806 -3.956 16.138 1.00 73.19 109 ASP A N 1
ATOM 829 C CA . ASP A 1 109 ? 1.366 -5.103 16.832 1.00 73.19 109 ASP A CA 1
ATOM 830 C C . ASP A 1 109 ? 0.358 -6.260 16.733 1.00 73.19 109 ASP A C 1
ATOM 832 O O . ASP A 1 109 ? -0.679 -6.224 17.404 1.00 73.19 109 ASP A O 1
ATOM 836 N N . PRO A 1 110 ? 0.626 -7.282 15.902 1.00 68.88 110 PRO A N 1
ATOM 837 C CA . PRO A 1 110 ? -0.281 -8.409 15.734 1.00 68.88 110 PRO A CA 1
ATOM 838 C C . PRO A 1 110 ? -0.346 -9.308 16.975 1.00 68.88 110 PRO A C 1
ATOM 840 O O . PRO A 1 110 ? -1.339 -10.011 17.144 1.00 68.88 110 PRO A O 1
ATOM 843 N N . VAL A 1 111 ? 0.670 -9.285 17.850 1.00 74.25 111 VAL A N 1
ATOM 844 C CA . VAL A 1 111 ? 0.704 -10.101 19.074 1.00 74.25 111 VAL A CA 1
ATOM 845 C C . VAL A 1 111 ? -0.248 -9.528 20.117 1.00 74.25 111 VAL A C 1
ATOM 847 O O . VAL A 1 111 ? -1.023 -10.267 20.720 1.00 74.25 111 VAL A O 1
ATOM 850 N N . SER A 1 112 ? -0.209 -8.210 20.325 1.00 75.25 112 SER A N 1
ATOM 851 C CA . SER A 1 112 ? -1.097 -7.527 21.278 1.00 75.25 112 SER A CA 1
ATOM 852 C C . SER A 1 112 ? -2.411 -7.043 20.654 1.00 75.25 112 SER A C 1
ATOM 854 O O . SER A 1 112 ? -3.332 -6.651 21.375 1.00 75.25 112 SER A O 1
ATOM 856 N N . PHE A 1 113 ? -2.530 -7.121 19.325 1.00 76.62 113 PHE A N 1
ATOM 857 C CA . PHE A 1 113 ? -3.655 -6.606 18.545 1.00 76.62 113 PHE A CA 1
ATOM 858 C C . PHE A 1 113 ? -3.888 -5.105 18.807 1.00 76.62 113 PHE A C 1
ATOM 860 O O . PHE A 1 113 ? -5.016 -4.633 18.996 1.00 76.62 113 PHE A O 1
ATOM 867 N N . GLU A 1 114 ? -2.786 -4.352 18.853 1.00 78.75 114 GLU A N 1
ATOM 868 C CA . GLU A 1 114 ? -2.751 -2.927 19.183 1.00 78.75 114 GLU A CA 1
ATOM 869 C C . GLU A 1 114 ? -2.270 -2.076 18.01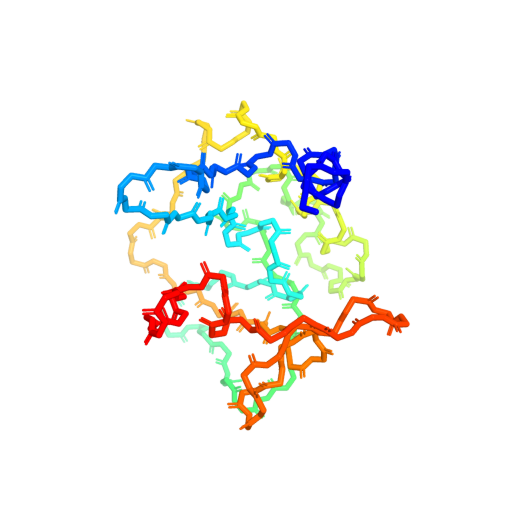1 1.00 78.75 114 GLU A C 1
ATOM 871 O O . GLU A 1 114 ? -1.342 -2.433 17.288 1.00 78.75 114 GLU A O 1
ATOM 876 N N . LEU A 1 115 ? -2.866 -0.892 17.871 1.00 72.75 115 LEU A N 1
ATOM 877 C CA . LEU A 1 115 ? -2.360 0.169 17.019 1.00 72.75 115 LEU A CA 1
ATOM 878 C C . LEU A 1 115 ? -1.481 1.127 17.843 1.00 72.75 115 LEU A C 1
ATOM 880 O O . LEU A 1 115 ? -1.966 1.776 18.774 1.00 72.75 115 LEU A O 1
ATOM 884 N N . GLN A 1 116 ? -0.203 1.254 17.500 1.00 69.62 116 GLN A N 1
ATOM 885 C CA . GLN A 1 116 ? 0.736 2.187 18.119 1.00 69.62 116 GLN A CA 1
ATOM 886 C C . GLN A 1 116 ? 0.667 3.556 17.431 1.00 69.62 116 GLN A C 1
ATOM 888 O O . GLN A 1 116 ? 1.277 3.786 16.397 1.00 69.62 116 GLN A O 1
ATOM 893 N N . LEU A 1 117 ? -0.058 4.507 18.015 1.00 65.81 117 LEU A N 1
ATOM 894 C CA . LEU A 1 117 ? -0.160 5.892 17.546 1.00 65.81 117 LEU A CA 1
ATOM 895 C C . LEU A 1 117 ? 0.816 6.798 18.308 1.00 65.81 117 LEU A C 1
ATOM 897 O O . LEU A 1 117 ? 0.412 7.657 19.100 1.00 65.81 117 LEU A O 1
ATOM 901 N N . GLY A 1 118 ? 2.116 6.588 18.096 1.00 67.56 118 GLY A N 1
ATOM 902 C CA . GLY A 1 118 ? 3.169 7.321 18.803 1.00 67.56 118 GLY A CA 1
ATOM 903 C C . GLY A 1 118 ? 3.136 7.038 20.308 1.00 67.56 118 GLY A C 1
ATOM 904 O O . GLY A 1 118 ? 3.490 5.949 20.739 1.00 67.56 118 GLY A O 1
ATOM 905 N N . VAL A 1 119 ? 2.687 8.005 21.117 1.00 67.50 119 VAL A N 1
ATOM 906 C CA . VAL A 1 119 ? 2.616 7.871 22.590 1.00 67.50 119 VAL A CA 1
ATOM 907 C C . VAL A 1 119 ? 1.368 7.140 23.100 1.00 67.50 119 VAL A C 1
ATOM 909 O O . VAL A 1 119 ? 1.247 6.906 24.300 1.00 67.50 119 VAL A O 1
ATOM 912 N N . LYS A 1 120 ? 0.410 6.806 22.227 1.00 61.09 120 LYS A N 1
ATOM 913 C CA . LYS A 1 120 ? -0.810 6.077 22.605 1.00 61.09 120 LYS A CA 1
ATOM 914 C C . LYS A 1 120 ? -0.863 4.720 21.925 1.00 61.09 120 LYS A C 1
ATOM 916 O O . LYS A 1 120 ? -0.598 4.622 20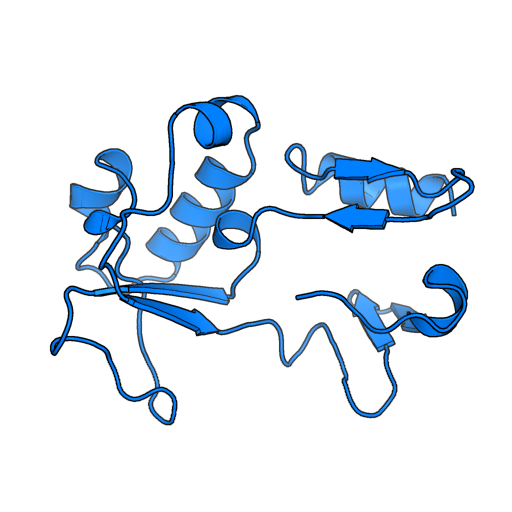.733 1.00 61.09 120 LYS A O 1
ATOM 921 N N . ARG A 1 121 ? -1.289 3.703 22.669 1.00 75.00 121 ARG A N 1
ATOM 922 C CA . ARG A 1 121 ? -1.639 2.385 22.132 1.00 75.00 121 ARG A CA 1
ATOM 923 C C . ARG A 1 121 ? -3.152 2.225 22.161 1.00 75.00 121 ARG A C 1
ATOM 925 O O . ARG A 1 121 ? -3.785 2.566 23.160 1.00 75.00 121 ARG A O 1
ATOM 932 N N . LEU A 1 122 ? -3.730 1.787 21.050 1.00 74.06 122 LEU A N 1
ATOM 933 C CA . LEU A 1 122 ? -5.157 1.505 20.926 1.00 74.06 122 LEU A CA 1
ATOM 934 C C . LEU A 1 122 ? -5.343 0.006 20.727 1.00 74.06 122 LEU A C 1
ATOM 936 O O . LEU A 1 122 ? -4.923 -0.518 19.702 1.00 74.06 122 LEU A O 1
ATOM 940 N N . ARG A 1 123 ? -6.005 -0.678 21.660 1.00 77.56 123 ARG A N 1
ATOM 941 C CA . ARG A 1 123 ? -6.391 -2.080 21.473 1.00 77.56 123 ARG A CA 1
ATOM 942 C C . ARG A 1 123 ? -7.497 -2.162 20.433 1.00 77.56 123 ARG A C 1
ATOM 944 O O . ARG A 1 123 ? -8.594 -1.664 20.664 1.00 77.56 123 ARG A O 1
ATOM 951 N N . LEU A 1 124 ? -7.221 -2.776 19.286 1.00 72.12 124 LEU A N 1
ATOM 952 C CA . LEU A 1 124 ? -8.183 -2.834 18.184 1.00 72.12 124 LEU A CA 1
ATOM 953 C C . LEU A 1 124 ? -9.415 -3.675 18.538 1.00 72.12 124 LEU A C 1
ATOM 955 O O . LEU A 1 124 ? -10.510 -3.352 18.089 1.00 72.12 124 LEU A O 1
ATOM 959 N N . ALA A 1 125 ? -9.276 -4.678 19.410 1.00 75.12 125 ALA A N 1
ATOM 960 C CA . ALA A 1 125 ? -10.391 -5.506 19.877 1.00 75.12 125 ALA A CA 1
ATOM 961 C C . ALA A 1 125 ? -11.534 -4.682 20.502 1.00 75.12 125 ALA A C 1
ATOM 963 O O . ALA A 1 125 ? -12.703 -5.004 20.284 1.00 75.12 125 ALA A O 1
ATOM 964 N N . ASP A 1 126 ? -11.199 -3.587 21.196 1.00 74.81 126 ASP A N 1
ATOM 965 C CA . ASP A 1 126 ? -12.162 -2.695 21.856 1.00 74.81 126 ASP A CA 1
ATOM 966 C C . ASP A 1 126 ? -13.007 -1.896 20.846 1.00 74.81 126 ASP A C 1
ATOM 968 O O . ASP A 1 126 ? -14.099 -1.432 21.170 1.00 74.81 126 ASP A O 1
ATOM 972 N N . PHE A 1 127 ? -12.509 -1.730 19.617 1.00 65.81 127 PHE A N 1
ATOM 973 C CA . PHE A 1 127 ? -13.168 -0.968 18.550 1.00 65.81 127 PHE A CA 1
ATOM 974 C C . PHE A 1 127 ? -13.756 -1.859 17.452 1.00 65.81 127 PHE A C 1
ATOM 976 O O . PHE A 1 127 ? -14.648 -1.420 16.733 1.00 65.81 127 PHE A O 1
ATOM 983 N N . LEU A 1 128 ? -13.272 -3.096 17.329 1.00 64.94 128 LEU A N 1
ATOM 984 C CA . LEU A 1 128 ? -13.709 -4.065 16.324 1.00 64.94 128 LEU A CA 1
ATOM 985 C C . LEU A 1 128 ? -14.732 -5.071 16.868 1.00 64.94 128 LEU A C 1
ATOM 987 O O . LEU A 1 128 ? -15.114 -5.986 16.149 1.00 64.94 128 LEU A O 1
ATOM 991 N N . ASN A 1 129 ? -15.177 -4.938 18.124 1.00 67.25 129 ASN A N 1
ATOM 992 C CA . ASN A 1 129 ? -16.108 -5.881 18.759 1.00 67.25 129 ASN A CA 1
ATOM 993 C C . ASN A 1 129 ? -15.630 -7.348 18.636 1.00 67.25 129 ASN A C 1
ATOM 995 O O . ASN A 1 129 ? -16.401 -8.248 18.305 1.00 67.25 129 ASN A O 1
ATOM 999 N N . GLY A 1 130 ? -14.322 -7.571 18.811 1.00 63.25 130 GLY A N 1
ATOM 1000 C CA . GLY A 1 130 ? -13.690 -8.887 18.654 1.00 63.25 130 GLY A CA 1
ATOM 1001 C C . GLY A 1 130 ? -13.530 -9.393 17.213 1.00 63.25 130 GLY A C 1
ATOM 1002 O O . GLY A 1 130 ? -13.097 -10.528 17.027 1.00 63.25 130 GLY A O 1
ATOM 1003 N N . GLN A 1 131 ? -13.851 -8.593 16.193 1.00 56.06 131 GLN A N 1
ATOM 1004 C CA . GLN A 1 131 ? -13.649 -8.974 14.794 1.00 56.06 131 GLN A CA 1
ATOM 1005 C C . GLN A 1 131 ? -12.168 -8.860 14.391 1.00 56.06 131 GLN A C 1
ATOM 1007 O O . GLN A 1 131 ? -11.466 -7.957 14.864 1.00 56.06 131 GLN A O 1
ATOM 1012 N N . PRO A 1 132 ? -11.673 -9.757 13.518 1.00 59.69 132 PRO A N 1
ATOM 1013 C CA . PRO A 1 132 ? -10.324 -9.649 12.981 1.00 59.69 132 PRO A CA 1
ATOM 1014 C C . PRO A 1 132 ? -10.173 -8.364 12.159 1.00 59.69 132 PRO A C 1
ATOM 1016 O O . PRO A 1 132 ? -11.123 -7.891 11.534 1.00 59.69 132 PRO A O 1
ATOM 1019 N N . VAL A 1 133 ? -8.955 -7.818 12.129 1.00 58.62 133 VAL A N 1
ATOM 1020 C CA . VAL A 1 133 ? -8.609 -6.752 11.183 1.00 58.62 133 VAL A CA 1
ATOM 1021 C C . VAL A 1 133 ? -8.732 -7.337 9.778 1.00 58.62 133 VAL A C 1
ATOM 1023 O O . VAL A 1 133 ? -8.012 -8.273 9.436 1.00 58.62 133 VAL A O 1
ATOM 1026 N N . GLN A 1 134 ? -9.655 -6.806 8.976 1.00 52.62 134 GLN A N 1
ATOM 1027 C CA . GLN A 1 134 ? -9.682 -7.076 7.543 1.00 52.62 134 GLN A CA 1
ATOM 1028 C C . GLN A 1 134 ? -8.590 -6.237 6.882 1.00 52.62 134 GLN A C 1
ATOM 1030 O O . GLN A 1 134 ? -8.604 -5.008 6.985 1.00 52.62 134 GLN A O 1
ATOM 1035 N N . VAL A 1 135 ? -7.640 -6.921 6.248 1.00 49.22 135 VAL A N 1
ATOM 1036 C CA . VAL A 1 135 ? -6.594 -6.329 5.404 1.00 49.22 135 VAL A CA 1
ATOM 1037 C C . VAL A 1 135 ? -6.968 -6.519 3.945 1.00 49.22 135 VAL A C 1
ATOM 1039 O O . VAL A 1 135 ? -7.439 -7.632 3.617 1.00 49.22 135 VAL A O 1
#

Radius of gyration: 16.23 Å; chains: 1; bounding box: 39×28×38 Å

pLDDT: mean 76.01, std 12.73, range [45.59, 94.31]

Secondary structure (DSSP, 8-state):
-HHHHHHHHHH-TT-EE-TTSSS--EE--HHHH-SEEEEE-TT-PPPTTS----B-TTT-GGGTTTTTS--HHHHHHHHHHHSSHHHHHH--PPTT-EEEEE--TTTEETTTTEEEETTEEEETHHHHTTPPPP-